Protein AF-A0A523N2B9-F1 (afdb_monomer_lite)

pLDDT: mean 82.1, std 12.83, range [42.19, 93.88]

Sequence (125 aa):
MANLKGILFNQYAGDGLNHLIEELQDKYKPKKGRRFHHNNITYEISRPVLNENCLEFEISSKIPQDELPTEKDLKTYFQEIKKVVNSEKKKPLSIEMENIIWDSKKETEKEREYVKLLYSYPLED

Foldseek 3Di:
DQDPLNVVVLVVQQVVLVVVLVVQVVVAPHDPDSWGDDPNKIKHK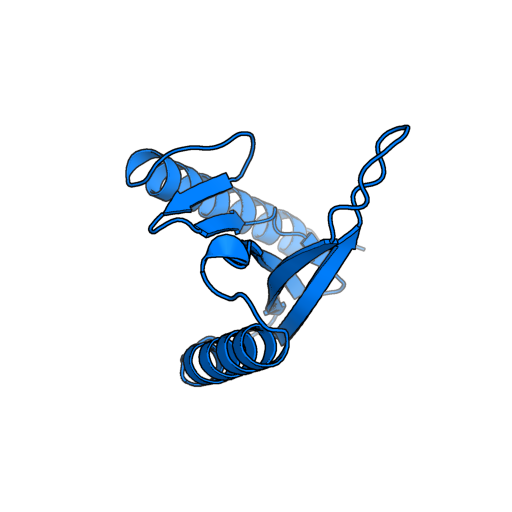ARWDDDPQKTKIKIKIWDPCVVVVDPVSVVVVLVVVVVVQVPDPQHFPDWDKDFDQDDDDDDDGDTIIMIMGMHIGGSPD

Structure (mmCIF, N/CA/C/O backbone):
data_AF-A0A523N2B9-F1
#
_entry.id   AF-A0A523N2B9-F1
#
loop_
_atom_site.group_PDB
_atom_site.id
_atom_site.type_symbol
_atom_site.label_atom_id
_atom_site.label_alt_id
_atom_site.label_comp_id
_atom_site.label_asym_id
_atom_site.label_entity_id
_atom_site.label_seq_id
_atom_site.pdbx_PDB_ins_code
_atom_site.Cartn_x
_atom_site.Cartn_y
_atom_site.Cartn_z
_atom_site.occupancy
_atom_site.B_iso_or_equiv
_atom_site.auth_seq_id
_atom_site.auth_comp_id
_atom_site.auth_asym_id
_atom_site.auth_atom_id
_atom_site.pdbx_PDB_model_num
ATOM 1 N N . MET A 1 1 ? 20.234 8.899 -13.097 1.00 55.25 1 MET A N 1
ATOM 2 C CA . MET A 1 1 ? 19.666 9.248 -14.423 1.00 55.25 1 MET A CA 1
ATOM 3 C C . MET A 1 1 ? 18.850 8.059 -14.889 1.00 55.25 1 MET A C 1
ATOM 5 O O . MET A 1 1 ? 19.383 6.959 -14.867 1.00 55.25 1 MET A O 1
ATOM 9 N N . ALA A 1 2 ? 17.581 8.254 -15.247 1.00 64.25 2 ALA A N 1
ATOM 10 C CA . ALA A 1 2 ? 16.735 7.158 -15.711 1.00 64.25 2 ALA A CA 1
ATOM 11 C C . ALA A 1 2 ? 17.235 6.653 -17.075 1.00 64.25 2 ALA A C 1
ATOM 13 O O . ALA A 1 2 ? 17.325 7.429 -18.025 1.00 64.25 2 ALA A O 1
ATOM 14 N N . ASN A 1 3 ? 17.592 5.372 -17.166 1.00 81.94 3 ASN A N 1
ATOM 15 C CA . ASN A 1 3 ? 17.899 4.724 -18.440 1.00 81.94 3 ASN A CA 1
ATOM 16 C C . ASN A 1 3 ? 16.589 4.351 -19.171 1.00 81.94 3 ASN A C 1
ATOM 18 O O . ASN A 1 3 ? 15.519 4.305 -18.563 1.00 81.94 3 ASN A O 1
ATOM 22 N N . LEU A 1 4 ? 16.654 4.079 -20.481 1.00 85.19 4 LEU A N 1
ATOM 23 C CA . LEU A 1 4 ? 15.469 3.726 -21.282 1.00 85.19 4 LEU A CA 1
ATOM 24 C C . LEU A 1 4 ? 14.693 2.540 -20.680 1.00 85.19 4 LEU A C 1
ATOM 26 O O . LEU A 1 4 ? 13.465 2.562 -20.649 1.00 85.19 4 LEU A O 1
ATOM 30 N N . LYS A 1 5 ? 15.409 1.539 -20.148 1.00 85.12 5 LYS A N 1
ATOM 31 C CA . LYS A 1 5 ? 14.822 0.380 -19.461 1.00 85.12 5 LYS A CA 1
ATOM 32 C C . LYS A 1 5 ? 13.958 0.812 -18.272 1.00 85.12 5 LYS A C 1
ATOM 34 O O . LYS A 1 5 ? 12.812 0.391 -18.174 1.00 85.12 5 LYS A O 1
ATOM 39 N N . GLY A 1 6 ? 14.480 1.676 -17.407 1.00 85.25 6 GLY A N 1
ATOM 40 C CA . GLY A 1 6 ? 13.782 2.180 -16.229 1.00 85.25 6 GLY A CA 1
ATOM 41 C C . GLY A 1 6 ? 12.573 3.039 -16.580 1.00 85.25 6 GLY A C 1
ATOM 42 O O . GLY A 1 6 ? 11.546 2.926 -15.919 1.00 85.25 6 GLY A O 1
ATOM 43 N N . ILE A 1 7 ? 12.650 3.838 -17.650 1.00 87.19 7 ILE A N 1
ATOM 44 C CA . ILE A 1 7 ? 11.505 4.620 -18.145 1.00 87.19 7 ILE A CA 1
ATOM 45 C C . ILE A 1 7 ? 10.382 3.687 -18.614 1.00 87.19 7 ILE A C 1
ATOM 47 O O . ILE A 1 7 ? 9.241 3.837 -18.182 1.00 87.19 7 ILE A O 1
ATOM 51 N N . LEU A 1 8 ? 10.706 2.698 -19.454 1.00 88.81 8 LEU A N 1
ATOM 52 C CA . LEU A 1 8 ? 9.725 1.737 -19.968 1.00 88.81 8 LEU A CA 1
ATOM 53 C C . LEU A 1 8 ? 9.113 0.892 -18.847 1.00 88.81 8 LEU A C 1
ATOM 55 O O . LEU A 1 8 ? 7.905 0.670 -18.827 1.00 88.81 8 LEU A O 1
ATOM 59 N N . PHE A 1 9 ? 9.931 0.454 -17.889 1.00 87.62 9 PHE A N 1
ATOM 60 C CA . PHE A 1 9 ? 9.452 -0.324 -16.752 1.00 87.62 9 PHE A CA 1
ATOM 61 C C . PHE A 1 9 ? 8.564 0.506 -15.818 1.00 87.62 9 PHE A C 1
ATOM 63 O O . PHE A 1 9 ? 7.526 0.020 -15.373 1.00 87.62 9 PHE A O 1
ATOM 70 N N . ASN A 1 10 ? 8.916 1.773 -15.569 1.00 88.81 10 ASN A N 1
ATOM 71 C CA . ASN A 1 10 ? 8.083 2.684 -14.787 1.00 88.81 10 ASN A CA 1
ATOM 72 C C . ASN A 1 10 ? 6.729 2.935 -15.459 1.00 88.81 10 ASN A C 1
ATOM 74 O O . ASN A 1 10 ? 5.705 2.877 -14.783 1.00 88.81 10 ASN A O 1
ATOM 78 N N . GLN A 1 11 ? 6.712 3.131 -16.780 1.00 90.62 11 GLN A N 1
ATOM 79 C CA . GLN A 1 11 ? 5.471 3.284 -17.534 1.00 90.62 11 GLN A CA 1
ATOM 80 C C . GLN A 1 11 ? 4.599 2.027 -17.438 1.00 90.62 11 GLN A C 1
ATOM 82 O O . GLN A 1 11 ? 3.435 2.123 -17.057 1.00 90.62 11 GLN A O 1
ATOM 87 N N . TYR A 1 12 ? 5.175 0.850 -17.695 1.00 91.25 12 TYR A N 1
ATOM 88 C CA . TYR A 1 12 ? 4.451 -0.419 -17.616 1.00 91.25 12 TYR A CA 1
ATOM 89 C C . TYR A 1 12 ? 3.870 -0.670 -16.218 1.00 91.25 12 TYR A C 1
ATOM 91 O O . TYR A 1 12 ? 2.699 -1.023 -16.071 1.00 91.25 12 TYR A O 1
ATOM 99 N N . ALA A 1 13 ? 4.665 -0.440 -15.171 1.00 91.19 13 ALA A N 1
ATOM 100 C CA . ALA A 1 13 ? 4.189 -0.557 -13.800 1.00 91.19 13 ALA A CA 1
ATOM 101 C C . ALA A 1 13 ? 3.127 0.497 -13.463 1.00 91.19 13 ALA A C 1
ATOM 103 O O . ALA A 1 13 ? 2.181 0.208 -12.732 1.00 91.19 13 ALA A O 1
ATOM 104 N N . GLY A 1 14 ? 3.260 1.709 -14.003 1.00 92.25 14 GLY A N 1
ATOM 105 C CA . GLY A 1 14 ? 2.279 2.777 -13.858 1.00 92.25 14 GLY A CA 1
ATOM 106 C C . GLY A 1 14 ? 0.924 2.369 -14.419 1.00 92.25 14 GLY A C 1
ATOM 107 O O . GLY A 1 14 ? -0.080 2.487 -13.719 1.00 92.25 14 GLY A O 1
ATOM 108 N N . ASP A 1 15 ? 0.910 1.827 -15.635 1.00 93.88 15 ASP A N 1
ATOM 109 C CA . ASP A 1 15 ? -0.302 1.365 -16.310 1.00 93.88 15 ASP A CA 1
ATOM 110 C C . ASP A 1 15 ? -0.937 0.172 -15.589 1.00 93.88 15 ASP A C 1
ATOM 112 O O . ASP A 1 15 ? -2.152 0.161 -15.377 1.00 93.88 15 ASP A O 1
ATOM 116 N N . GLY A 1 16 ? -0.126 -0.786 -15.128 1.00 92.62 16 GLY A N 1
ATOM 117 C CA . GLY A 1 16 ? -0.603 -1.922 -14.337 1.00 92.62 16 GLY A CA 1
ATOM 118 C C . GLY A 1 16 ? -1.213 -1.502 -12.996 1.00 92.62 16 GLY A C 1
ATOM 119 O O . GLY A 1 16 ? -2.285 -1.974 -12.623 1.00 92.62 16 GLY A O 1
ATOM 120 N N . LEU A 1 17 ? -0.579 -0.563 -12.285 1.00 92.88 17 LEU A N 1
ATOM 121 C CA . LEU A 1 17 ? -1.126 -0.024 -11.037 1.00 92.88 17 LEU A CA 1
ATOM 122 C C . LEU A 1 17 ? -2.386 0.815 -11.275 1.00 92.88 17 LEU A C 1
ATOM 124 O O . LEU A 1 17 ? -3.262 0.825 -10.416 1.00 92.88 17 LEU A O 1
ATOM 128 N N . ASN A 1 18 ? -2.497 1.518 -12.407 1.00 93.06 18 ASN A N 1
ATOM 129 C CA . ASN A 1 18 ? -3.727 2.226 -12.776 1.00 93.06 18 ASN A CA 1
ATOM 130 C C . ASN A 1 18 ? -4.887 1.242 -12.956 1.00 93.06 18 ASN A C 1
ATOM 132 O O . ASN A 1 18 ? -5.908 1.417 -12.299 1.00 93.06 18 ASN A O 1
ATOM 136 N N . HIS A 1 19 ? -4.690 0.180 -13.745 1.00 93.62 19 HIS A N 1
ATOM 137 C CA . HIS A 1 19 ? -5.710 -0.855 -13.951 1.00 93.62 19 HIS A CA 1
ATOM 138 C C . HIS A 1 19 ? -6.125 -1.506 -12.630 1.00 93.62 19 HIS A C 1
ATOM 140 O O . HIS A 1 19 ? -7.312 -1.605 -12.339 1.00 93.62 19 HIS A O 1
ATOM 146 N N . LEU A 1 20 ? -5.159 -1.872 -11.780 1.00 92.75 20 LEU A N 1
ATOM 147 C CA . LEU A 1 20 ? -5.458 -2.448 -10.468 1.00 92.75 20 LEU A CA 1
ATOM 148 C C . LEU A 1 20 ? -6.301 -1.501 -9.601 1.00 92.75 20 LEU A C 1
ATOM 150 O O . LEU A 1 20 ? -7.205 -1.940 -8.897 1.00 92.75 20 LEU A O 1
ATOM 154 N N . ILE A 1 21 ? -6.008 -0.199 -9.617 1.00 92.75 21 ILE A N 1
ATOM 155 C CA . ILE A 1 21 ? -6.781 0.780 -8.845 1.00 92.75 21 ILE A CA 1
ATOM 156 C C . ILE A 1 21 ? -8.188 0.927 -9.398 1.00 92.75 21 ILE A C 1
ATOM 158 O O . ILE A 1 21 ? -9.111 1.005 -8.595 1.00 92.75 21 ILE A O 1
ATOM 162 N N . GLU A 1 22 ? -8.354 0.963 -10.717 1.00 92.81 22 GLU A N 1
ATOM 163 C CA . GLU A 1 22 ? -9.668 1.011 -11.361 1.00 92.81 22 GLU A CA 1
ATOM 164 C C . GLU A 1 22 ? -10.496 -0.220 -10.967 1.00 92.81 22 GLU A C 1
ATOM 166 O O . GLU A 1 22 ? -11.592 -0.069 -10.432 1.00 92.81 22 GLU A O 1
ATOM 171 N N . GLU A 1 23 ? -9.922 -1.425 -11.047 1.00 93.81 23 GLU A N 1
ATOM 172 C CA . GLU A 1 23 ? -10.575 -2.660 -10.591 1.00 93.81 23 GLU A CA 1
ATOM 173 C C . GLU A 1 23 ? -10.969 -2.611 -9.104 1.00 93.81 23 GLU A C 1
ATOM 175 O O . GLU A 1 23 ? -12.064 -3.030 -8.719 1.00 93.81 23 GLU A O 1
ATOM 180 N N . LEU A 1 24 ? -10.091 -2.096 -8.237 1.00 92.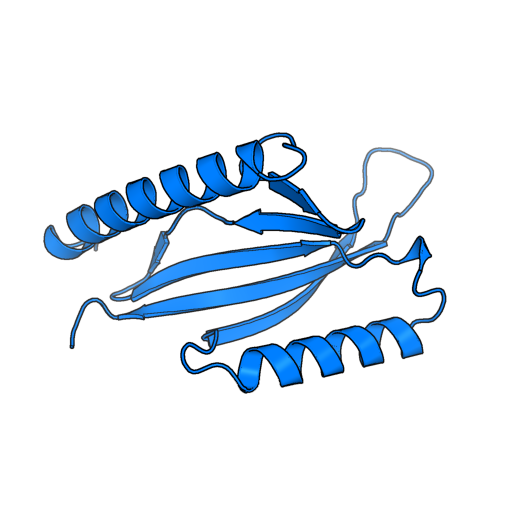25 24 LEU A N 1
ATOM 181 C CA . LEU A 1 24 ? -10.367 -1.964 -6.803 1.00 92.25 24 LEU A CA 1
ATOM 182 C C . LEU A 1 24 ? -11.416 -0.882 -6.517 1.00 92.25 24 LEU A C 1
ATOM 184 O O . LEU A 1 24 ? -12.214 -1.034 -5.592 1.00 92.25 24 LEU A O 1
ATOM 188 N N . GLN A 1 25 ? -11.423 0.205 -7.284 1.00 91.62 25 GLN A N 1
ATOM 189 C CA . GLN A 1 25 ? -12.408 1.279 -7.195 1.00 91.62 25 GLN A CA 1
ATOM 190 C C . GLN A 1 25 ? -13.784 0.852 -7.698 1.00 91.62 25 GLN A C 1
ATOM 192 O O . GLN A 1 25 ? -14.770 1.320 -7.136 1.00 91.62 25 GLN A O 1
ATOM 197 N N . ASP A 1 26 ? -13.848 -0.041 -8.682 1.00 92.50 26 ASP A N 1
ATOM 198 C CA . ASP A 1 26 ? -15.094 -0.624 -9.182 1.00 92.50 26 ASP A CA 1
ATOM 199 C C . ASP A 1 26 ? -15.636 -1.693 -8.228 1.00 92.50 26 ASP A C 1
ATOM 201 O O . ASP A 1 26 ? -16.840 -1.775 -7.974 1.00 92.50 26 ASP A O 1
ATOM 205 N N . LYS A 1 27 ? -14.743 -2.513 -7.659 1.00 93.56 27 LYS A N 1
ATOM 206 C CA . LYS A 1 27 ? -15.104 -3.566 -6.702 1.00 93.56 27 LYS A CA 1
ATOM 207 C C . LYS A 1 27 ? -15.521 -3.013 -5.339 1.00 93.56 27 LYS A C 1
ATOM 209 O O . LYS A 1 27 ? -16.361 -3.606 -4.658 1.00 93.56 27 LYS A O 1
ATOM 214 N N . TYR A 1 28 ? -14.900 -1.921 -4.905 1.00 92.62 28 TYR A N 1
ATOM 215 C CA . TYR A 1 28 ? -15.138 -1.296 -3.605 1.00 92.62 28 TYR A CA 1
ATOM 216 C C . TYR A 1 28 ? -15.729 0.105 -3.765 1.00 92.62 28 TYR A C 1
ATOM 218 O O . TYR A 1 28 ? -16.205 0.477 -4.827 1.00 92.62 28 TYR A O 1
ATOM 226 N N . LYS A 1 29 ? -15.778 0.902 -2.690 1.00 88.88 29 LYS A N 1
ATOM 227 C CA . LYS A 1 29 ? -16.329 2.258 -2.781 1.00 88.88 29 LYS A CA 1
ATOM 228 C C . LYS A 1 29 ? -15.238 3.233 -3.252 1.00 88.88 29 LYS A C 1
ATOM 230 O O . LYS A 1 29 ? -14.292 3.463 -2.490 1.00 88.88 29 LYS A O 1
ATOM 235 N N . PRO A 1 30 ? -15.355 3.858 -4.435 1.00 89.62 30 PRO A N 1
ATOM 236 C CA . PRO A 1 30 ? -14.328 4.759 -4.940 1.00 89.62 30 PRO A CA 1
ATOM 237 C C . PRO A 1 30 ? -14.223 6.031 -4.087 1.00 89.62 30 PRO A C 1
ATOM 239 O O . PRO A 1 30 ? -15.197 6.518 -3.501 1.00 89.62 30 PRO A O 1
ATOM 242 N N . LYS A 1 31 ? -13.013 6.588 -4.006 1.00 88.62 31 LYS A N 1
ATOM 243 C CA . LYS A 1 31 ? -12.700 7.860 -3.337 1.00 88.62 31 LYS A CA 1
ATOM 244 C C . LYS A 1 31 ? -11.891 8.751 -4.284 1.00 88.62 31 LYS A C 1
ATOM 246 O O . LYS A 1 31 ? -11.377 8.303 -5.300 1.00 88.62 31 LYS A O 1
ATOM 251 N N . LYS A 1 32 ? -11.774 10.040 -3.945 1.00 84.69 32 LYS A N 1
ATOM 252 C CA . LYS A 1 32 ? -11.020 11.020 -4.745 1.00 84.69 32 LYS A CA 1
ATOM 253 C C . LYS A 1 32 ? -9.572 10.556 -4.960 1.00 84.69 32 LYS A C 1
ATOM 255 O O . LYS A 1 32 ? -8.880 10.258 -3.988 1.00 84.69 32 LYS A O 1
ATOM 260 N N . GLY A 1 33 ? -9.106 10.610 -6.206 1.00 87.56 33 GLY A N 1
ATOM 261 C CA . GLY A 1 33 ? -7.738 10.245 -6.577 1.00 87.56 33 GLY A CA 1
ATOM 262 C C . GLY A 1 33 ? -7.544 8.731 -6.643 1.00 87.56 33 GLY A C 1
ATOM 263 O O . GLY A 1 33 ? -8.448 8.006 -7.037 1.00 87.56 33 GLY A O 1
ATOM 264 N N . ARG A 1 34 ? -6.364 8.251 -6.243 1.00 89.19 34 ARG A N 1
ATOM 265 C CA . ARG A 1 34 ? -5.978 6.828 -6.270 1.00 89.19 34 ARG A CA 1
ATOM 266 C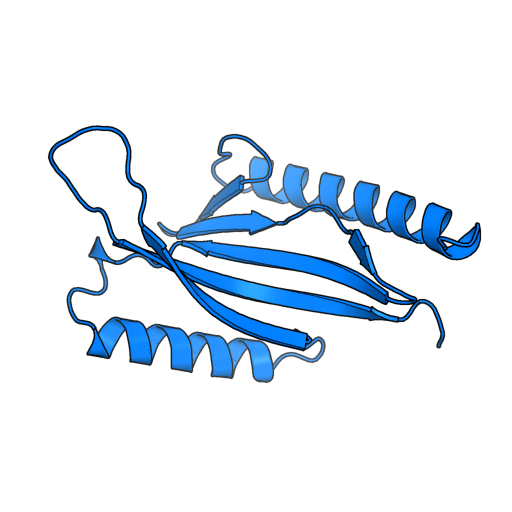 C . ARG A 1 34 ? -6.430 6.076 -5.015 1.00 89.19 34 ARG A C 1
ATOM 268 O O . ARG A 1 34 ? -5.671 5.311 -4.425 1.00 89.19 34 ARG A O 1
ATOM 275 N N . ARG A 1 35 ? -7.645 6.381 -4.553 1.00 89.44 35 ARG A N 1
ATOM 276 C CA . ARG A 1 35 ? -8.170 5.943 -3.257 1.00 89.44 35 ARG A CA 1
ATOM 277 C C . ARG A 1 35 ? -9.423 5.106 -3.423 1.00 89.44 35 ARG A C 1
ATOM 279 O O . ARG A 1 35 ? -10.279 5.422 -4.247 1.00 89.44 35 ARG A O 1
ATOM 286 N N . PHE A 1 36 ? -9.577 4.112 -2.565 1.00 91.31 36 PHE A N 1
ATOM 287 C CA . PHE A 1 36 ? -10.799 3.324 -2.442 1.00 91.31 36 PHE A CA 1
ATOM 288 C C . PHE A 1 36 ? -11.079 3.027 -0.971 1.00 91.31 36 PHE A C 1
ATOM 290 O O . PHE A 1 36 ? -10.213 3.157 -0.104 1.00 91.31 36 PHE A O 1
ATOM 297 N N . HIS A 1 37 ? -12.326 2.695 -0.670 1.00 88.88 37 HIS A N 1
ATOM 298 C CA . HIS A 1 37 ? -12.791 2.460 0.683 1.00 88.88 37 HIS A CA 1
ATOM 299 C C . HIS A 1 37 ? -13.380 1.062 0.807 1.00 88.88 37 HIS A C 1
ATOM 301 O O . HIS A 1 37 ? -14.298 0.698 0.070 1.00 88.88 37 HIS A O 1
ATOM 307 N N . HIS A 1 38 ? -12.854 0.303 1.762 1.00 89.19 38 HIS A N 1
ATOM 308 C CA . HIS A 1 38 ? -13.257 -1.065 2.043 1.00 89.19 38 HIS A CA 1
ATOM 309 C C . HIS A 1 38 ? -13.165 -1.319 3.551 1.00 89.19 38 HIS A C 1
ATOM 311 O O . HIS A 1 38 ? -12.199 -0.895 4.176 1.00 89.19 38 HIS A O 1
ATOM 317 N N . ASN A 1 39 ? -14.177 -1.974 4.132 1.00 84.88 39 ASN A N 1
ATOM 318 C CA . ASN A 1 39 ? -14.246 -2.320 5.560 1.00 84.88 39 ASN A CA 1
ATOM 319 C C . ASN A 1 39 ? -13.869 -1.163 6.501 1.00 84.88 39 ASN A C 1
ATOM 321 O O . ASN A 1 39 ? -12.995 -1.296 7.346 1.00 84.88 39 ASN A O 1
ATOM 325 N N . ASN A 1 40 ? -14.495 -0.001 6.301 1.00 83.06 40 ASN A N 1
ATOM 326 C CA . ASN A 1 40 ? -14.258 1.228 7.066 1.00 83.06 40 ASN A CA 1
ATOM 327 C C . ASN A 1 40 ? -12.829 1.824 6.972 1.00 83.06 40 ASN A C 1
ATOM 329 O O . ASN A 1 40 ? -12.555 2.896 7.510 1.00 83.06 40 ASN A O 1
ATOM 333 N N . ILE A 1 41 ? -11.940 1.224 6.179 1.00 85.06 41 ILE A N 1
ATOM 334 C CA . ILE A 1 41 ? -10.575 1.694 5.939 1.00 85.06 41 ILE A CA 1
ATOM 335 C C . ILE A 1 41 ? -10.503 2.379 4.573 1.00 85.06 41 ILE A C 1
ATOM 337 O O . ILE A 1 41 ? -11.150 1.985 3.601 1.00 85.06 41 ILE A O 1
ATOM 341 N N . THR A 1 42 ? -9.756 3.481 4.493 1.00 89.00 42 THR A N 1
ATOM 342 C CA . THR A 1 42 ? -9.431 4.116 3.206 1.00 89.00 42 THR A CA 1
ATOM 343 C C . THR A 1 42 ? -8.032 3.699 2.803 1.00 89.00 42 THR A C 1
ATOM 345 O O . THR A 1 42 ? -7.091 3.960 3.550 1.00 89.00 42 THR A O 1
ATOM 348 N N . TYR A 1 43 ? -7.920 3.093 1.630 1.00 89.94 43 TYR A N 1
ATOM 349 C CA . TYR A 1 43 ? -6.665 2.665 1.033 1.00 89.94 43 TYR A CA 1
ATOM 350 C C . TYR A 1 43 ? -6.262 3.620 -0.087 1.00 89.94 43 TYR A C 1
ATOM 352 O O . TYR A 1 43 ? -7.118 4.184 -0.776 1.00 89.94 43 TYR A O 1
ATOM 360 N N . GLU A 1 44 ? -4.960 3.784 -0.275 1.00 91.06 44 GLU A N 1
ATOM 361 C CA . GLU A 1 44 ? -4.355 4.536 -1.367 1.00 91.06 44 GLU A CA 1
ATOM 362 C C . GLU A 1 44 ? -3.144 3.780 -1.903 1.00 91.06 44 GLU A C 1
ATOM 364 O O . GLU A 1 44 ? -2.318 3.298 -1.131 1.00 91.06 44 GLU A O 1
ATOM 369 N N . ILE A 1 45 ? -3.035 3.707 -3.227 1.00 92.38 45 ILE A N 1
ATOM 370 C CA . ILE A 1 45 ? -1.875 3.138 -3.914 1.00 92.38 45 ILE A CA 1
ATOM 371 C C . ILE A 1 45 ? -1.211 4.275 -4.689 1.00 92.38 45 ILE A C 1
ATOM 373 O O . ILE A 1 45 ? -1.848 4.909 -5.537 1.00 92.38 45 ILE A O 1
ATOM 377 N N . SER A 1 46 ? 0.055 4.566 -4.400 1.00 90.75 46 SER A N 1
ATOM 378 C CA . SER A 1 46 ? 0.772 5.665 -5.044 1.00 90.75 46 SER A CA 1
ATOM 379 C C . SER A 1 46 ? 1.107 5.350 -6.510 1.00 90.75 46 SER A C 1
ATOM 381 O O . SER A 1 46 ? 0.778 4.290 -7.058 1.00 90.75 46 SER A O 1
ATOM 383 N N . ARG A 1 47 ? 1.674 6.333 -7.213 1.00 91.38 47 ARG A N 1
ATOM 384 C CA . ARG A 1 47 ? 2.263 6.098 -8.537 1.00 91.38 47 ARG A CA 1
ATOM 385 C C . ARG A 1 47 ? 3.657 5.511 -8.336 1.00 91.38 47 ARG A C 1
ATOM 387 O O . ARG A 1 47 ? 4.326 5.920 -7.390 1.00 91.38 47 ARG A O 1
ATOM 394 N N . PRO A 1 48 ? 4.106 4.612 -9.218 1.00 92.25 48 PRO A N 1
ATOM 395 C CA . PRO A 1 48 ? 5.443 4.082 -9.096 1.00 92.25 48 PRO A CA 1
ATOM 396 C C . PRO A 1 48 ? 6.467 5.171 -9.418 1.00 92.25 48 PRO A C 1
ATOM 398 O O . PRO A 1 48 ? 6.321 5.926 -10.383 1.00 92.25 48 PRO A O 1
ATOM 401 N N . VAL A 1 49 ? 7.520 5.237 -8.622 1.00 90.62 49 VAL A N 1
ATOM 402 C CA . VAL A 1 49 ? 8.639 6.160 -8.774 1.00 90.62 49 VAL A CA 1
ATOM 403 C C . VAL A 1 49 ? 9.877 5.338 -9.082 1.00 90.62 49 VAL A C 1
ATOM 405 O O . VAL A 1 49 ? 10.111 4.293 -8.483 1.00 90.62 49 VAL A O 1
ATOM 408 N N . LEU A 1 50 ? 10.655 5.784 -10.062 1.00 88.00 50 LEU A N 1
ATOM 409 C CA . LEU A 1 50 ? 11.964 5.205 -10.312 1.00 88.00 50 LEU A CA 1
ATOM 410 C C . LEU A 1 50 ? 12.973 5.895 -9.395 1.00 88.00 50 LEU A C 1
ATOM 412 O O . LEU A 1 50 ? 13.246 7.084 -9.573 1.00 88.00 50 LEU A O 1
ATOM 416 N N . ASN A 1 51 ? 13.517 5.148 -8.443 1.00 85.62 51 ASN A N 1
ATOM 417 C CA . ASN A 1 51 ? 14.537 5.623 -7.526 1.00 85.62 51 ASN A CA 1
ATOM 418 C C . ASN A 1 51 ? 15.810 4.802 -7.727 1.00 85.62 51 ASN A C 1
ATOM 420 O O . ASN A 1 51 ? 15.790 3.580 -7.616 1.00 85.62 51 ASN A O 1
ATOM 424 N N . GLU A 1 52 ? 16.903 5.474 -8.086 1.00 80.06 52 GLU A N 1
ATOM 425 C CA . GLU A 1 52 ? 18.176 4.851 -8.472 1.00 80.06 52 GLU A CA 1
ATOM 426 C C . GLU A 1 52 ? 18.019 3.768 -9.560 1.00 80.06 52 GLU A C 1
ATOM 428 O O . GLU A 1 52 ? 17.975 4.102 -10.746 1.00 80.06 52 GLU A O 1
ATOM 433 N N . ASN A 1 53 ? 17.923 2.495 -9.162 1.00 84.44 53 ASN A N 1
ATOM 434 C CA . ASN A 1 53 ? 17.727 1.328 -10.029 1.00 84.44 53 ASN A CA 1
ATOM 435 C C . ASN A 1 53 ? 16.558 0.435 -9.571 1.00 84.44 53 ASN A C 1
ATOM 437 O O . ASN A 1 53 ? 16.459 -0.729 -9.961 1.00 84.44 53 ASN A O 1
ATOM 441 N N . CYS A 1 54 ? 15.682 0.978 -8.730 1.00 87.00 54 CYS A N 1
ATOM 442 C CA . CYS A 1 54 ? 14.529 0.297 -8.171 1.00 87.00 54 CYS A CA 1
ATOM 443 C C . CYS A 1 54 ? 13.245 1.045 -8.525 1.00 87.00 54 CYS A C 1
ATOM 445 O O . CYS A 1 54 ? 13.176 2.276 -8.540 1.00 87.00 54 CYS A O 1
ATOM 447 N N . LEU A 1 55 ? 12.204 0.279 -8.812 1.00 88.94 55 LEU A N 1
ATOM 448 C CA . LEU A 1 55 ? 10.851 0.776 -8.926 1.00 88.94 55 LEU A CA 1
ATOM 449 C C . LEU A 1 55 ? 10.182 0.719 -7.554 1.00 88.94 55 LEU A C 1
ATOM 451 O O . LEU A 1 55 ? 9.992 -0.364 -6.999 1.00 88.94 55 LEU A O 1
ATOM 455 N N . GLU A 1 56 ? 9.780 1.875 -7.048 1.00 92.69 56 GLU A N 1
ATOM 456 C CA . GLU A 1 56 ? 9.184 2.017 -5.727 1.00 92.69 56 GLU A CA 1
ATOM 457 C C . GLU A 1 56 ? 7.731 2.459 -5.827 1.00 92.69 56 GLU A C 1
ATOM 459 O O . GLU A 1 56 ? 7.385 3.323 -6.628 1.00 92.69 56 GLU A O 1
ATOM 464 N N . PHE A 1 57 ? 6.859 1.875 -5.016 1.00 92.06 57 PHE A N 1
ATOM 465 C CA . PHE A 1 57 ? 5.501 2.375 -4.834 1.00 92.06 57 PHE A CA 1
ATOM 466 C C . PHE A 1 57 ? 5.032 2.113 -3.410 1.00 92.06 57 PHE A C 1
ATOM 468 O O . PHE A 1 57 ? 5.536 1.239 -2.705 1.00 92.06 57 PHE A O 1
ATOM 475 N N . GLU A 1 58 ? 4.028 2.872 -3.000 1.00 92.25 58 GLU A N 1
ATOM 476 C CA . GLU A 1 58 ? 3.514 2.861 -1.643 1.00 92.25 58 GLU A CA 1
ATOM 477 C C . GLU A 1 58 ? 2.060 2.418 -1.641 1.00 92.25 58 GLU A C 1
ATOM 479 O O . GLU A 1 58 ? 1.254 2.843 -2.474 1.00 92.25 58 GLU A O 1
ATOM 484 N N . ILE A 1 59 ? 1.717 1.594 -0.659 1.00 90.56 59 ILE A N 1
ATOM 485 C CA . ILE A 1 59 ? 0.336 1.325 -0.284 1.00 90.56 59 ILE A CA 1
ATOM 486 C C . ILE A 1 59 ? 0.137 1.920 1.098 1.00 90.56 59 ILE A C 1
ATOM 488 O O . ILE A 1 59 ? 0.835 1.554 2.042 1.00 90.56 59 ILE A O 1
ATOM 492 N N . SER A 1 60 ? -0.815 2.836 1.225 1.00 89.00 60 SER A N 1
ATOM 493 C CA . SER A 1 60 ? -1.164 3.434 2.507 1.00 89.00 60 SER A CA 1
ATOM 494 C C . SER A 1 60 ? -2.608 3.139 2.884 1.00 89.00 60 SER A C 1
ATOM 496 O O . SER A 1 60 ? -3.493 3.052 2.032 1.00 89.00 60 SER A O 1
ATOM 498 N N . SER A 1 61 ? -2.849 2.965 4.179 1.00 88.50 61 SER A N 1
ATOM 499 C CA . SER A 1 61 ? -4.176 2.718 4.732 1.00 88.50 61 SER A CA 1
ATOM 500 C C . SER A 1 61 ? -4.411 3.593 5.950 1.00 88.50 61 SER A C 1
ATOM 502 O O . SER A 1 61 ? -3.590 3.613 6.870 1.00 88.50 61 SER A O 1
ATOM 504 N N . LYS A 1 62 ? -5.547 4.291 5.977 1.00 86.75 62 LYS A N 1
ATOM 505 C CA . LYS A 1 62 ? -5.974 5.065 7.145 1.00 86.75 62 LYS A CA 1
ATOM 506 C C . LYS A 1 62 ? -6.339 4.119 8.292 1.00 86.75 62 LYS A C 1
ATOM 508 O O . LYS A 1 62 ? -7.194 3.258 8.102 1.00 86.75 62 LYS A O 1
ATOM 513 N N . ILE A 1 63 ? -5.768 4.320 9.477 1.00 80.88 63 ILE A N 1
ATOM 514 C CA . ILE A 1 63 ? 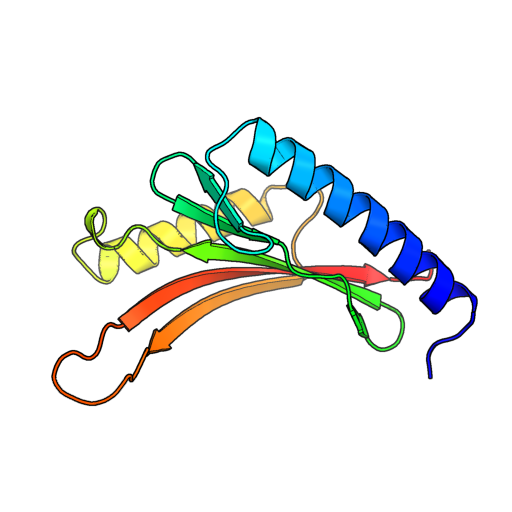-6.134 3.542 10.664 1.00 80.88 63 ILE A CA 1
ATOM 515 C C . ILE A 1 63 ? -7.531 3.980 11.149 1.00 80.88 63 ILE A C 1
ATOM 517 O O . ILE A 1 63 ? -7.790 5.188 11.247 1.00 80.88 63 ILE A O 1
ATOM 521 N N . PRO A 1 64 ? -8.457 3.044 11.430 1.00 78.50 64 PRO A N 1
ATOM 522 C CA . PRO A 1 64 ? -9.778 3.364 11.958 1.00 78.50 64 PRO A CA 1
ATOM 523 C C . PRO A 1 64 ? -9.675 3.707 13.453 1.00 78.50 64 PRO A C 1
ATOM 525 O O . PRO A 1 64 ? -10.030 2.916 14.317 1.00 78.50 64 PRO A O 1
ATOM 528 N N . GLN A 1 65 ? -9.171 4.905 13.764 1.00 73.75 65 GLN A N 1
ATOM 529 C CA . GLN A 1 65 ? -9.018 5.400 15.143 1.00 73.75 65 GLN A CA 1
ATOM 530 C C . GLN A 1 65 ? -10.339 5.416 15.927 1.00 73.75 65 GLN A C 1
ATOM 532 O O . GLN A 1 65 ? -10.334 5.214 17.133 1.00 73.75 65 GLN A O 1
ATOM 537 N N . ASP A 1 66 ? -11.476 5.592 15.245 1.00 73.88 66 ASP A N 1
ATOM 538 C CA . ASP A 1 66 ? -12.801 5.539 15.875 1.00 73.88 66 ASP A CA 1
ATOM 539 C C . ASP A 1 66 ? -13.107 4.147 16.479 1.00 73.88 66 ASP A C 1
ATOM 541 O O . ASP A 1 66 ? -13.890 4.038 17.420 1.00 73.88 66 ASP A O 1
ATOM 545 N N . GLU A 1 67 ? -12.477 3.086 15.959 1.00 73.38 67 GLU A N 1
ATOM 546 C CA . GLU A 1 67 ? -12.583 1.706 16.459 1.00 73.38 67 GLU A CA 1
ATOM 547 C C . GLU A 1 67 ? -11.451 1.342 17.438 1.00 73.38 67 GLU A C 1
ATOM 549 O O . GLU A 1 67 ? -11.541 0.336 18.142 1.00 73.38 67 GLU A O 1
ATOM 554 N N . LEU A 1 68 ? -10.392 2.158 17.500 1.00 78.38 68 LEU A N 1
ATOM 555 C CA . LEU A 1 68 ? -9.181 1.941 18.298 1.00 78.38 68 LEU A CA 1
ATOM 556 C C . LEU A 1 68 ? -8.985 3.125 19.261 1.00 78.38 68 LEU A C 1
ATOM 558 O O . LEU A 1 68 ? -8.184 4.021 18.992 1.00 78.38 68 LEU A O 1
ATOM 562 N N . PRO A 1 69 ? -9.718 3.152 20.389 1.00 72.69 69 PRO A N 1
ATOM 563 C CA . PRO A 1 69 ? -9.818 4.327 21.252 1.00 72.69 69 PRO A CA 1
ATOM 564 C C . PRO A 1 69 ? -8.546 4.622 22.056 1.00 72.69 69 PRO A C 1
ATOM 566 O O . PRO A 1 69 ? -8.446 5.697 22.646 1.00 72.69 69 PRO A O 1
ATOM 569 N N . THR A 1 70 ? -7.588 3.688 22.131 1.00 77.81 70 THR A N 1
ATOM 570 C CA . THR A 1 70 ? -6.348 3.876 22.895 1.00 77.81 70 THR A CA 1
ATOM 571 C C . THR A 1 70 ? -5.092 3.723 22.040 1.00 77.81 70 THR A C 1
ATOM 573 O O . THR A 1 70 ? -5.023 2.894 21.134 1.00 77.81 70 THR A O 1
ATOM 576 N N . GLU A 1 71 ? -4.031 4.453 22.399 1.00 75.00 71 GLU A N 1
ATOM 577 C CA . GLU A 1 71 ? -2.698 4.310 21.784 1.00 75.00 71 GLU A CA 1
ATOM 578 C C . GLU A 1 71 ? -2.153 2.876 21.846 1.00 75.00 71 GLU A C 1
ATOM 580 O O . GLU A 1 71 ? -1.383 2.445 20.984 1.00 75.00 71 GLU A O 1
ATOM 585 N N . LYS A 1 72 ? -2.531 2.116 22.880 1.00 80.06 72 LYS A N 1
ATOM 586 C CA . LYS A 1 72 ? -2.128 0.716 23.021 1.00 80.06 72 LYS A CA 1
ATOM 587 C C . LYS A 1 72 ? -2.774 -0.151 21.940 1.00 80.06 72 LYS A C 1
ATOM 589 O O . LYS A 1 72 ? -2.099 -1.021 21.386 1.00 80.06 72 LYS A O 1
ATOM 594 N N . ASP A 1 73 ? -4.036 0.107 21.617 1.00 81.31 73 ASP A N 1
ATOM 595 C CA . ASP A 1 73 ? -4.766 -0.613 20.572 1.00 81.31 73 ASP A CA 1
ATOM 596 C C . ASP A 1 73 ? -4.219 -0.258 19.186 1.00 81.31 73 ASP A C 1
ATOM 598 O O . ASP A 1 73 ? -4.013 -1.151 18.368 1.00 81.31 73 ASP A O 1
ATOM 602 N N . LEU A 1 74 ? -3.854 1.009 18.962 1.00 80.12 74 LEU A N 1
ATOM 603 C CA . LEU A 1 74 ? -3.196 1.472 17.733 1.00 80.12 74 LEU A CA 1
ATOM 604 C C . LEU A 1 74 ? -1.843 0.779 17.511 1.00 80.12 74 LEU A C 1
ATOM 606 O O . LEU A 1 74 ? -1.587 0.215 16.443 1.00 80.12 74 LEU A O 1
ATOM 610 N N . LYS A 1 75 ? -0.996 0.723 18.548 1.00 80.62 75 LYS A N 1
ATOM 611 C CA . LYS A 1 75 ? 0.283 -0.008 18.495 1.00 80.62 75 LYS A CA 1
ATOM 612 C C . LYS A 1 75 ? 0.080 -1.501 18.251 1.00 80.62 75 LYS A C 1
ATOM 614 O O . LYS A 1 75 ? 0.840 -2.101 17.493 1.00 80.62 75 LYS A O 1
ATOM 619 N N . THR A 1 76 ? -0.934 -2.099 18.872 1.00 85.50 76 THR A N 1
ATOM 620 C CA . THR A 1 76 ? -1.255 -3.524 18.696 1.00 85.50 76 THR A CA 1
ATOM 621 C C . THR A 1 76 ? -1.728 -3.800 17.269 1.00 85.50 76 THR A C 1
ATOM 623 O O . THR A 1 76 ? -1.220 -4.714 16.624 1.00 85.50 76 THR A O 1
ATOM 626 N N . TYR A 1 77 ? -2.614 -2.961 16.731 1.00 85.31 77 TYR A N 1
ATOM 627 C CA . TYR A 1 77 ? -3.078 -3.026 15.346 1.00 85.31 77 TYR A CA 1
ATOM 628 C C . TYR A 1 77 ? -1.912 -2.942 14.352 1.00 85.31 77 TYR A C 1
ATOM 630 O O . TYR A 1 77 ? -1.785 -3.783 13.460 1.00 85.31 77 TYR A O 1
ATOM 638 N N . PHE A 1 78 ? -1.000 -1.986 14.550 1.00 85.00 78 PHE A N 1
ATOM 639 C CA . PHE A 1 78 ? 0.195 -1.860 13.719 1.00 85.00 78 PHE A CA 1
ATOM 640 C C . PHE A 1 78 ? 1.102 -3.096 13.803 1.00 85.00 78 PHE A C 1
ATOM 642 O O . PHE A 1 78 ? 1.604 -3.570 12.782 1.00 85.00 78 PHE A O 1
ATOM 649 N N . GLN A 1 79 ? 1.296 -3.657 15.000 1.00 85.81 79 GLN A N 1
ATOM 650 C CA . GLN A 1 79 ? 2.075 -4.884 15.175 1.00 85.81 79 GLN A CA 1
ATOM 651 C C . GLN A 1 79 ? 1.448 -6.080 14.454 1.00 85.81 79 GLN A C 1
ATOM 653 O O . GLN A 1 79 ? 2.178 -6.848 13.826 1.00 85.81 79 GLN A O 1
ATOM 658 N N . GLU A 1 80 ? 0.125 -6.234 14.501 1.00 88.38 80 GLU A N 1
ATOM 659 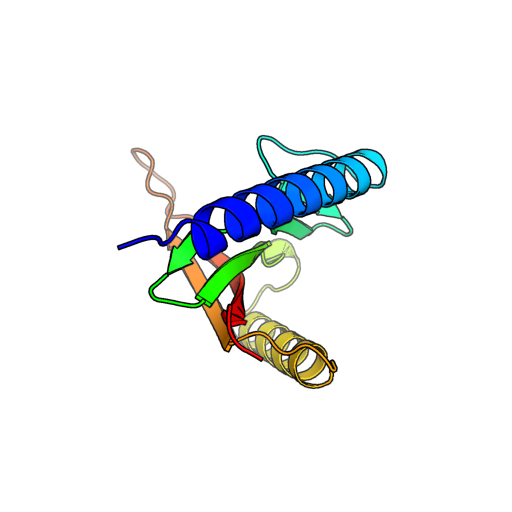C CA . GLU A 1 80 ? -0.573 -7.305 13.787 1.00 88.38 80 GLU A CA 1
ATOM 660 C C . GLU A 1 80 ? -0.470 -7.136 12.266 1.00 88.38 80 GLU A C 1
ATOM 662 O O . GLU A 1 80 ? -0.116 -8.094 11.577 1.00 88.38 80 GLU A O 1
ATOM 667 N N . ILE A 1 81 ? -0.634 -5.918 11.731 1.00 86.25 81 ILE A N 1
ATOM 668 C CA . ILE A 1 81 ? -0.376 -5.657 10.303 1.00 86.25 81 ILE A CA 1
ATOM 669 C C . ILE A 1 81 ? 1.058 -6.029 9.945 1.00 86.25 81 ILE A C 1
ATOM 671 O O . ILE A 1 81 ? 1.295 -6.739 8.967 1.00 86.25 81 ILE A O 1
ATOM 675 N N . LYS A 1 82 ? 2.027 -5.591 10.753 1.00 85.50 82 LYS A N 1
ATOM 676 C CA . LYS A 1 82 ? 3.437 -5.897 10.522 1.00 85.50 82 LYS A CA 1
ATOM 677 C C . LYS A 1 82 ? 3.683 -7.405 10.498 1.00 85.50 82 LYS A C 1
ATOM 679 O O . LYS A 1 82 ? 4.493 -7.855 9.691 1.00 85.50 82 LYS A O 1
ATOM 684 N N . LYS A 1 83 ? 3.004 -8.199 11.332 1.00 87.75 83 LYS A N 1
ATOM 685 C CA . LYS A 1 83 ? 3.095 -9.669 11.306 1.00 87.75 83 LYS A CA 1
ATOM 686 C C . LYS A 1 83 ? 2.510 -10.251 10.021 1.00 87.75 83 LYS A C 1
ATOM 688 O O . LYS A 1 83 ? 3.199 -11.023 9.358 1.00 87.75 83 LYS A O 1
ATOM 693 N N . VAL A 1 84 ? 1.286 -9.861 9.658 1.00 87.94 84 VAL A N 1
ATOM 694 C CA . VAL A 1 84 ? 0.597 -10.348 8.450 1.00 87.94 84 VAL A CA 1
ATOM 695 C C . VAL A 1 84 ? 1.431 -10.051 7.208 1.00 87.94 84 VAL A C 1
ATOM 697 O O . VAL A 1 84 ? 1.780 -10.963 6.465 1.00 87.94 84 VAL A O 1
ATOM 700 N N . VAL A 1 85 ? 1.853 -8.802 7.034 1.00 85.94 85 VAL A N 1
ATOM 701 C CA . VAL A 1 85 ? 2.600 -8.372 5.848 1.00 85.94 85 VAL A CA 1
ATOM 702 C C . VAL A 1 85 ? 3.984 -9.035 5.773 1.00 85.94 85 VAL A C 1
ATOM 704 O O . VAL A 1 85 ? 4.436 -9.414 4.695 1.00 85.94 85 VAL A O 1
ATOM 707 N N . ASN A 1 86 ? 4.647 -9.269 6.912 1.00 84.50 86 ASN A N 1
ATOM 708 C CA . ASN A 1 86 ? 5.921 -10.000 6.940 1.00 84.50 86 ASN A CA 1
ATOM 709 C C . ASN A 1 86 ? 5.790 -11.508 6.694 1.00 84.50 86 ASN A C 1
ATOM 711 O O . ASN A 1 86 ? 6.807 -12.156 6.415 1.00 84.50 86 ASN A O 1
ATOM 715 N N . SER A 1 87 ? 4.586 -12.072 6.825 1.00 84.69 87 SER A N 1
ATOM 716 C CA . SER A 1 87 ? 4.312 -13.477 6.508 1.00 84.69 87 SER A CA 1
ATOM 717 C C . SER A 1 87 ? 4.146 -13.726 5.007 1.00 84.69 87 SER A C 1
ATOM 719 O O . SER A 1 87 ? 4.267 -14.867 4.558 1.00 84.69 87 SER A O 1
ATOM 721 N N . GLU A 1 88 ? 3.923 -12.675 4.214 1.00 84.00 88 GLU A N 1
ATOM 722 C CA . GLU A 1 88 ? 3.747 -12.810 2.774 1.00 84.00 88 GLU A CA 1
ATOM 723 C C . GLU A 1 88 ? 5.071 -13.048 2.039 1.00 84.00 88 GLU A C 1
ATOM 725 O O . GLU A 1 88 ? 6.159 -12.678 2.489 1.00 84.00 88 GLU A O 1
ATOM 730 N N . LYS A 1 89 ? 4.976 -13.668 0.854 1.00 80.00 89 LYS A N 1
ATOM 731 C CA . LYS A 1 89 ? 6.144 -13.927 -0.003 1.00 80.00 89 LYS A CA 1
ATOM 732 C C . LYS A 1 89 ? 6.776 -12.633 -0.515 1.00 80.00 89 LYS A C 1
ATOM 734 O O . LYS A 1 89 ? 7.995 -12.559 -0.629 1.00 80.00 89 LYS A O 1
ATOM 739 N N . LYS A 1 90 ? 5.951 -11.634 -0.844 1.00 83.31 90 LYS A N 1
ATOM 740 C CA . LYS A 1 90 ? 6.396 -10.322 -1.323 1.00 83.31 90 LYS A CA 1
ATOM 741 C C . LYS A 1 90 ? 6.307 -9.325 -0.179 1.00 83.31 90 LYS A C 1
ATOM 743 O O . LYS A 1 90 ? 5.256 -8.742 0.064 1.00 83.31 90 LYS A O 1
ATOM 748 N N . LYS A 1 91 ? 7.417 -9.166 0.533 1.00 86.44 91 LYS A N 1
ATOM 749 C CA . LYS A 1 91 ? 7.493 -8.259 1.675 1.00 86.44 91 LYS A CA 1
ATOM 750 C C . LYS A 1 91 ? 7.745 -6.831 1.190 1.00 86.44 91 LYS A C 1
ATOM 752 O O . LYS A 1 91 ? 8.506 -6.653 0.238 1.00 86.44 91 LYS A O 1
ATOM 757 N N . PRO A 1 92 ? 7.135 -5.825 1.825 1.00 87.62 92 PRO A N 1
ATOM 758 C CA . PRO A 1 92 ? 7.534 -4.446 1.619 1.00 87.62 92 PRO A CA 1
ATOM 759 C C . PRO A 1 92 ? 8.962 -4.242 2.137 1.00 87.62 92 PRO A C 1
ATOM 761 O O . PRO A 1 92 ? 9.406 -4.910 3.074 1.00 87.62 92 PRO A O 1
ATOM 764 N N . LEU A 1 93 ? 9.661 -3.292 1.530 1.00 87.56 93 LEU A N 1
ATOM 765 C CA . LEU A 1 93 ? 10.961 -2.811 1.972 1.00 87.56 93 LEU A CA 1
ATOM 766 C C . LEU A 1 93 ? 10.855 -2.102 3.332 1.00 87.56 93 LEU A C 1
ATOM 768 O O . LEU A 1 93 ? 11.694 -2.321 4.202 1.00 87.56 93 LEU A O 1
ATOM 772 N N . SER A 1 94 ? 9.813 -1.284 3.520 1.00 86.62 94 SER A N 1
ATOM 773 C CA . SER A 1 94 ? 9.553 -0.559 4.770 1.00 86.62 94 SER A CA 1
ATOM 774 C C . SER A 1 94 ? 8.078 -0.631 5.167 1.00 86.62 94 SER A C 1
ATOM 776 O O . SER A 1 94 ? 7.187 -0.667 4.314 1.00 86.62 94 SER A O 1
ATOM 778 N N . ILE A 1 95 ? 7.828 -0.665 6.477 1.00 86.88 95 ILE A N 1
ATOM 779 C CA . ILE A 1 95 ? 6.496 -0.619 7.089 1.00 86.88 95 ILE A CA 1
ATOM 780 C C . ILE A 1 95 ? 6.528 0.481 8.141 1.00 86.88 95 ILE A C 1
ATOM 782 O O . ILE A 1 95 ? 7.161 0.317 9.189 1.00 86.88 95 ILE A O 1
ATOM 786 N N . GLU A 1 96 ? 5.834 1.577 7.867 1.00 84.50 96 GLU A N 1
ATOM 787 C CA . GLU A 1 96 ? 5.871 2.790 8.675 1.00 84.50 96 GLU A CA 1
ATOM 788 C C . GLU A 1 96 ? 4.480 3.179 9.152 1.00 84.50 96 GLU A C 1
ATOM 790 O O . GLU A 1 96 ? 3.462 2.903 8.514 1.00 84.50 96 GLU A O 1
ATOM 795 N N . MET A 1 97 ? 4.455 3.813 10.317 1.00 80.88 97 MET A N 1
ATOM 796 C CA . MET A 1 97 ? 3.264 4.406 10.893 1.00 80.88 97 MET A CA 1
ATOM 797 C C . MET A 1 97 ? 3.464 5.915 10.863 1.00 80.88 97 MET A C 1
ATOM 799 O O . MET A 1 97 ? 4.336 6.438 11.554 1.00 80.88 97 MET A O 1
ATOM 803 N N . GLU A 1 98 ? 2.692 6.602 10.030 1.00 72.25 98 GLU A N 1
ATOM 804 C CA . GLU A 1 98 ? 2.766 8.053 9.899 1.00 72.25 98 GLU A CA 1
ATOM 805 C C . GLU A 1 98 ? 1.585 8.711 10.597 1.00 72.25 98 GLU A C 1
ATOM 807 O O . GLU A 1 98 ? 0.429 8.372 10.338 1.00 72.25 98 GLU A O 1
ATOM 812 N N . ASN A 1 99 ? 1.879 9.702 11.437 1.00 63.59 99 ASN A N 1
ATOM 813 C CA . ASN A 1 99 ? 0.877 10.616 11.962 1.00 63.59 99 ASN A CA 1
ATOM 814 C C . ASN A 1 99 ? 0.849 11.865 11.076 1.00 63.59 99 ASN A C 1
ATOM 816 O O . ASN A 1 99 ? 1.794 12.654 11.058 1.00 63.59 99 ASN A O 1
ATOM 820 N N . ILE A 1 100 ? -0.226 12.028 10.305 1.00 60.06 100 ILE A N 1
ATOM 821 C CA . ILE A 1 100 ? -0.453 13.239 9.520 1.00 60.06 100 ILE A CA 1
ATOM 822 C C . ILE A 1 100 ? -1.283 14.193 10.375 1.00 60.06 100 ILE A C 1
ATOM 824 O O . ILE A 1 100 ? -2.495 14.013 10.524 1.00 60.06 100 ILE A O 1
ATOM 828 N N . ILE A 1 101 ? -0.632 15.237 10.885 1.00 52.03 101 ILE A N 1
ATOM 829 C CA . ILE A 1 101 ? -1.296 16.367 11.536 1.00 52.03 101 ILE A CA 1
ATOM 830 C C . ILE A 1 101 ? -1.814 17.284 10.428 1.00 52.03 101 ILE A C 1
ATOM 832 O O . ILE A 1 101 ? -1.044 17.949 9.734 1.00 52.03 101 ILE A O 1
ATOM 836 N N . TRP A 1 102 ? -3.129 17.298 10.211 1.00 45.38 102 TRP A N 1
ATOM 837 C CA . TRP A 1 102 ? -3.727 18.225 9.254 1.00 45.38 102 TRP A CA 1
ATOM 838 C C . TRP A 1 102 ? -4.046 19.539 9.963 1.00 45.38 102 TRP A C 1
ATOM 840 O O . TRP A 1 102 ? -5.040 19.626 10.682 1.00 45.38 102 TRP A O 1
ATOM 850 N N . ASP A 1 103 ? -3.241 20.571 9.707 1.00 43.31 103 ASP A N 1
ATOM 851 C CA . ASP A 1 103 ? -3.541 21.930 10.146 1.00 43.31 103 ASP A CA 1
ATOM 852 C C . ASP A 1 103 ? -4.212 22.705 9.003 1.00 43.31 103 ASP A C 1
ATOM 854 O O . ASP A 1 103 ? -3.685 22.871 7.899 1.00 43.31 103 ASP A O 1
ATOM 858 N N . SER A 1 104 ? -5.459 23.105 9.202 1.00 44.78 104 SER A N 1
ATOM 859 C CA . SER A 1 104 ? -6.191 23.915 8.233 1.00 44.78 104 SER A CA 1
ATOM 860 C C . SER A 1 104 ? -6.952 24.993 8.958 1.00 44.78 104 SER A C 1
ATOM 862 O O . SER A 1 104 ? -8.171 24.964 9.021 1.00 44.78 104 SER A O 1
ATOM 864 N N . LYS A 1 105 ? -6.195 25.979 9.448 1.00 49.75 105 LYS A N 1
ATOM 865 C CA . LYS A 1 105 ? -6.703 27.285 9.875 1.00 49.75 105 LYS A CA 1
ATOM 866 C C . LYS A 1 105 ? -7.772 27.177 10.976 1.00 49.75 105 LYS A C 1
ATOM 868 O O . LYS A 1 105 ? -8.954 27.310 10.690 1.00 49.75 105 LYS A O 1
ATOM 873 N N . LYS A 1 106 ? -7.314 27.124 12.232 1.00 50.25 106 LYS A N 1
ATOM 874 C CA . LYS A 1 106 ? -8.094 27.324 13.472 1.00 50.25 106 LYS A CA 1
ATOM 875 C C . LYS A 1 106 ? -8.983 26.133 13.900 1.00 50.25 106 LYS A C 1
ATOM 877 O O . LYS A 1 106 ? -9.854 25.683 13.171 1.00 50.25 106 LYS A O 1
ATOM 882 N N . GLU A 1 107 ? -8.761 25.719 15.151 1.00 42.19 107 GLU A N 1
ATOM 883 C CA . GLU A 1 107 ? -9.655 25.007 16.091 1.00 42.19 107 GLU A CA 1
ATOM 884 C C . GLU A 1 107 ? -9.697 23.475 16.211 1.00 42.19 107 GLU A C 1
ATOM 886 O O . GLU A 1 107 ? -10.190 23.023 17.240 1.00 42.19 107 GLU A O 1
ATOM 891 N N . THR A 1 108 ? -9.110 22.647 15.341 1.00 42.19 108 THR A N 1
ATOM 892 C CA . THR A 1 108 ? -8.932 21.216 15.697 1.00 42.19 108 THR A CA 1
ATOM 893 C C . THR A 1 108 ? -7.688 20.606 15.064 1.00 42.19 108 THR A C 1
ATOM 895 O O . THR A 1 108 ? -7.691 20.330 13.863 1.00 42.19 108 THR A O 1
ATOM 898 N N . GLU A 1 109 ? -6.665 20.330 15.872 1.00 50.94 109 GLU A N 1
ATOM 899 C CA . GLU A 1 109 ? -5.617 19.368 15.524 1.00 50.94 109 GLU A CA 1
ATOM 900 C C . GLU A 1 109 ? -6.278 17.988 15.396 1.00 50.94 109 GLU A C 1
ATOM 902 O O . GLU A 1 109 ? -6.873 17.474 16.344 1.00 50.94 109 GLU A O 1
ATOM 907 N N . LYS A 1 110 ? -6.269 17.410 14.191 1.00 53.53 110 LYS A N 1
ATOM 908 C CA . LYS A 1 110 ? -6.703 16.025 13.975 1.00 53.53 110 LYS A CA 1
ATOM 909 C C . LYS A 1 110 ? -5.491 15.205 13.585 1.00 53.53 110 LYS A C 1
ATOM 911 O O . LYS A 1 110 ? -5.129 15.169 12.410 1.00 53.53 110 LYS A O 1
ATOM 916 N N . GLU A 1 111 ? -4.900 14.560 14.579 1.00 60.19 111 GLU A N 1
ATOM 917 C CA . GLU A 1 111 ? -3.893 13.526 14.387 1.00 60.19 111 GLU A CA 1
ATOM 918 C C . GLU A 1 111 ? -4.532 12.332 13.685 1.00 60.19 111 GLU A C 1
ATOM 920 O O . GLU A 1 111 ? -5.493 11.739 14.176 1.00 60.19 111 GLU A O 1
ATOM 925 N N . ARG A 1 112 ? -4.046 12.003 12.490 1.00 65.62 112 ARG A N 1
ATOM 926 C CA . ARG A 1 112 ? -4.535 10.852 11.733 1.00 65.62 112 ARG A CA 1
ATOM 927 C C . ARG A 1 112 ? -3.388 9.916 11.472 1.00 65.62 112 ARG A C 1
ATOM 929 O O . ARG A 1 112 ? -2.471 10.251 10.727 1.00 65.62 112 ARG A O 1
ATOM 936 N N . GLU A 1 113 ? -3.501 8.726 12.028 1.00 77.06 113 GLU A N 1
ATOM 937 C CA . GLU A 1 113 ? -2.514 7.688 11.819 1.00 77.06 113 GLU A CA 1
ATOM 938 C C . GLU A 1 113 ? -2.812 6.894 10.546 1.00 77.06 113 GLU A C 1
ATOM 940 O O . GLU A 1 113 ? -3.947 6.488 10.261 1.00 77.06 113 GLU A O 1
ATOM 945 N N . TYR A 1 114 ? -1.762 6.681 9.767 1.00 82.56 114 TYR A N 1
ATOM 946 C CA . TYR A 1 114 ? -1.754 5.864 8.568 1.00 82.56 114 TYR A CA 1
ATOM 947 C C . TYR A 1 114 ? -0.688 4.792 8.714 1.00 82.56 114 TYR A C 1
ATOM 949 O O . TYR A 1 114 ? 0.385 5.034 9.262 1.00 82.56 114 TYR A O 1
ATOM 957 N N . VAL A 1 115 ? -0.969 3.618 8.165 1.00 86.38 115 VAL A N 1
ATOM 958 C CA . VAL A 1 115 ? 0.067 2.621 7.897 1.00 86.38 115 VAL A CA 1
ATOM 959 C C . VAL A 1 115 ? 0.505 2.788 6.456 1.00 86.38 115 VAL A C 1
ATOM 961 O O . VAL A 1 115 ? -0.344 2.810 5.564 1.00 86.38 115 VAL A O 1
ATOM 964 N N . LYS A 1 116 ? 1.811 2.903 6.234 1.00 90.44 116 LYS A N 1
ATOM 965 C CA . LYS A 1 116 ? 2.439 2.946 4.917 1.00 90.44 116 LYS A CA 1
ATOM 966 C C . LYS A 1 116 ? 3.316 1.725 4.710 1.00 90.44 116 LYS A C 1
ATOM 968 O O . LYS A 1 116 ? 4.118 1.364 5.568 1.00 90.44 116 LYS A O 1
ATOM 973 N N . LEU A 1 117 ? 3.159 1.105 3.551 1.00 90.50 117 LEU A N 1
ATOM 974 C CA . LEU A 1 117 ? 3.951 -0.023 3.088 1.00 90.50 117 LEU A CA 1
ATOM 975 C C . LEU A 1 117 ? 4.689 0.418 1.829 1.00 90.50 117 LEU A C 1
ATOM 977 O O . LEU A 1 117 ? 4.051 0.691 0.812 1.00 90.50 117 LEU A O 1
ATOM 981 N N . LEU A 1 118 ? 6.015 0.485 1.901 1.00 91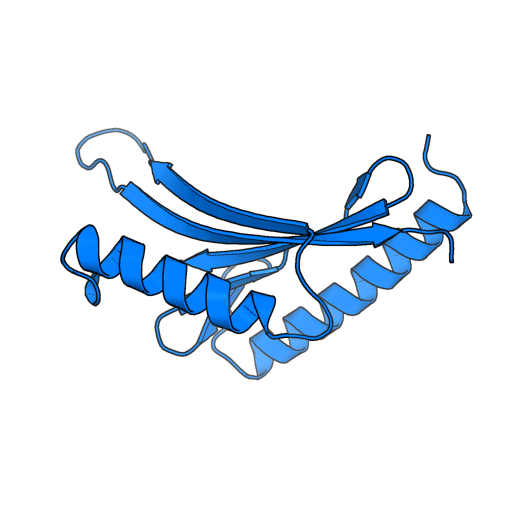.25 118 LEU A N 1
ATOM 982 C CA . LEU A 1 118 ? 6.868 0.797 0.759 1.00 91.25 118 LEU A CA 1
ATOM 983 C C . LEU A 1 118 ? 7.310 -0.504 0.101 1.00 91.25 118 LEU A C 1
ATOM 985 O O . LEU A 1 118 ? 7.966 -1.326 0.736 1.00 91.25 118 LEU A O 1
ATOM 989 N N . TYR A 1 119 ? 6.995 -0.682 -1.173 1.00 90.81 119 TYR A N 1
ATOM 990 C CA . TYR A 1 119 ? 7.498 -1.786 -1.980 1.00 90.81 119 TYR A CA 1
ATOM 991 C C . TYR A 1 119 ? 8.568 -1.270 -2.929 1.00 90.81 119 TYR A C 1
ATOM 993 O O . TYR A 1 119 ? 8.389 -0.221 -3.539 1.00 90.81 119 TYR A O 1
ATOM 1001 N N . SER A 1 120 ? 9.655 -2.026 -3.067 1.00 90.75 120 SER A N 1
ATOM 1002 C CA . SER A 1 120 ? 10.781 -1.697 -3.939 1.00 90.75 120 SER A CA 1
ATOM 1003 C C . SER A 1 120 ? 11.157 -2.932 -4.748 1.00 90.75 120 SER A C 1
ATOM 1005 O O . SER A 1 120 ? 11.308 -4.021 -4.188 1.00 90.75 120 SER A O 1
ATOM 1007 N N . TYR A 1 121 ? 11.244 -2.775 -6.067 1.00 88.19 121 TYR A N 1
ATOM 1008 C CA . TYR A 1 121 ? 11.566 -3.846 -7.005 1.00 88.19 121 TYR A CA 1
ATOM 1009 C C . TYR A 1 121 ? 12.776 -3.441 -7.851 1.00 88.19 121 TYR A C 1
ATOM 1011 O O . TYR A 1 121 ? 12.677 -2.455 -8.585 1.00 88.19 121 TYR A O 1
ATOM 1019 N N . PRO A 1 122 ? 13.902 -4.170 -7.778 1.00 87.44 122 PRO A N 1
ATOM 1020 C CA . PRO A 1 122 ? 15.073 -3.855 -8.584 1.00 87.44 122 PRO A CA 1
ATOM 1021 C C . PRO A 1 122 ? 14.776 -4.059 -10.074 1.00 87.44 122 PRO A C 1
ATOM 1023 O O . PRO A 1 122 ? 13.996 -4.928 -10.463 1.00 87.44 122 PRO A O 1
ATOM 1026 N N . LEU A 1 123 ? 15.403 -3.243 -10.920 1.00 80.62 123 LEU A N 1
ATOM 1027 C CA . LEU A 1 123 ? 15.346 -3.383 -12.379 1.00 80.62 123 LEU A CA 1
ATOM 1028 C C . LEU A 1 123 ? 16.273 -4.486 -12.916 1.00 80.62 123 LEU A C 1
ATOM 1030 O O . LEU A 1 123 ? 16.252 -4.768 -14.118 1.00 80.62 123 LEU A O 1
ATOM 1034 N N . GLU A 1 124 ? 17.115 -5.061 -12.064 1.00 74.81 124 GLU A N 1
ATOM 1035 C CA . GLU A 1 124 ? 18.083 -6.116 -12.373 1.00 74.81 124 GLU A CA 1
ATOM 1036 C C . GLU A 1 124 ? 17.706 -7.390 -11.601 1.00 74.81 124 GLU A C 1
ATOM 1038 O O . GLU A 1 124 ? 17.263 -7.289 -10.456 1.00 74.81 124 GLU A O 1
ATOM 1043 N N . ASP A 1 125 ? 17.820 -8.546 -12.269 1.00 60.03 125 ASP A N 1
ATOM 1044 C CA . ASP A 1 125 ? 17.513 -9.885 -11.728 1.00 60.03 125 ASP A CA 1
ATOM 1045 C C . ASP A 1 125 ? 18.611 -10.397 -10.781 1.00 60.03 125 ASP A C 1
ATOM 1047 O O . ASP A 1 125 ? 19.809 -10.197 -11.100 1.00 60.03 125 ASP A O 1
#

Secondary structure (DSSP, 8-state):
---HHHHHHHHHHHHHHHHHHHHHHHHSEEETTTEEEETTEEEEE---EEETTEEEEEEEEE--TTT--SHHHHHHHHHHHHHHHHHSSS--SEEEEEEEEE--SSS--EEEEEEEEEEEEES--

Radius of gyration: 16.56 Å; chains: 1; bounding box: 36×41×44 Å